Protein AF-A0A6A7A045-F1 (afdb_monomer)

Secondary structure (DSSP, 8-state):
-PPPP---HHHHHHHHHGGG-TTS-HHHHHHHHHHHHHHHHHHH-TT--GGGEEEEEEEEEETTTTEEEEEEEEEEEEETTEEEEEEEEEEETTS-HHHHHHHHHHHHHHHHHHHHTTTTS---

Nearest PDB structures (foldseek):
  6sya-assembly1_B  TM=3.095E-01  e=7.378E-01  uncultured bacterium
  8pc7-assembly1_B-2  TM=3.158E-01  e=5.142E-01  metagenome
  7wol-assembly1_A  TM=3.093E-01  e=6.541E-01  Thermomicrobium roseum DSM 5159
  3ecp-assembly1_A-2  TM=4.641E-01  e=7.266E+00  Escherichia coli
  6ue5-assembly1_A  TM=1.647E-01  e=3.748E+00  Homo sapiens

Sequence (124 aa):
MATPIAESLESKIYAGLCPHCHSHPLTPVHRLANNIAFLLRFKLGPNVPPNQVAIVVGDINDSERQIQGQSVGVVVQEAPGSVTIIVAEFIPAGQSLIVELNKEVDRRVGSTFSTANLSNGIDE

Mean predicted aligned error: 7.79 Å

Structure (mmCIF, N/CA/C/O backbone):
data_AF-A0A6A7A045-F1
#
_entry.id   AF-A0A6A7A045-F1
#
loop_
_atom_site.group_PDB
_atom_site.id
_atom_site.type_symbol
_atom_site.label_atom_id
_atom_site.label_alt_id
_atom_site.label_comp_id
_atom_site.label_asym_id
_atom_site.label_entity_id
_atom_site.label_seq_id
_atom_site.pdbx_PDB_ins_code
_atom_site.Cartn_x
_atom_site.Cartn_y
_atom_site.Cartn_z
_atom_site.occupancy
_atom_site.B_iso_or_equiv
_atom_site.auth_seq_id
_atom_site.auth_comp_id
_atom_site.auth_asym_id
_atom_site.auth_atom_id
_atom_site.pdbx_PDB_model_num
ATOM 1 N N . MET A 1 1 ? -4.321 -23.354 24.683 1.00 42.75 1 MET A N 1
ATOM 2 C CA . MET A 1 1 ? -4.740 -22.746 23.403 1.00 42.75 1 MET A CA 1
ATOM 3 C C . MET A 1 1 ? -3.769 -21.620 23.109 1.00 42.75 1 MET A C 1
ATOM 5 O O . MET A 1 1 ? -3.615 -20.766 23.970 1.00 42.75 1 MET A O 1
ATOM 9 N N . ALA A 1 2 ? -3.041 -21.669 21.991 1.00 44.28 2 ALA A N 1
ATOM 10 C CA . ALA A 1 2 ? -2.140 -20.583 21.613 1.00 44.28 2 ALA A CA 1
ATOM 11 C C . ALA A 1 2 ? -2.992 -19.372 21.224 1.00 44.28 2 ALA A C 1
ATOM 13 O O . ALA A 1 2 ? -3.811 -19.463 20.311 1.00 44.28 2 ALA A O 1
ATOM 14 N N . THR A 1 3 ? -2.854 -18.272 21.955 1.00 45.03 3 THR A N 1
ATOM 15 C CA . THR A 1 3 ? -3.464 -16.996 21.590 1.00 45.03 3 THR A CA 1
ATOM 16 C C . THR A 1 3 ? -2.879 -16.594 20.236 1.00 45.03 3 THR A C 1
ATOM 18 O O . THR A 1 3 ? -1.651 -16.530 20.130 1.00 45.03 3 THR A O 1
ATOM 21 N N . PRO A 1 4 ? -3.692 -16.374 19.188 1.00 53.06 4 PRO A N 1
ATOM 22 C CA . PRO A 1 4 ? -3.158 -15.880 17.929 1.00 53.06 4 PRO A CA 1
ATOM 23 C C . PRO A 1 4 ? -2.454 -14.552 18.213 1.00 53.06 4 PRO A C 1
ATOM 25 O O . PRO A 1 4 ? -3.028 -13.660 18.841 1.00 53.06 4 PRO A O 1
ATOM 28 N N . ILE A 1 5 ? -1.185 -14.458 17.815 1.00 60.00 5 ILE A N 1
ATOM 29 C CA . ILE A 1 5 ? -0.419 -13.216 17.903 1.00 60.00 5 ILE A CA 1
ATOM 30 C C . ILE A 1 5 ? -1.206 -12.184 17.098 1.00 60.00 5 ILE A C 1
ATOM 32 O O . ILE A 1 5 ? -1.456 -12.397 15.912 1.00 60.00 5 ILE A O 1
ATOM 36 N N . ALA A 1 6 ? -1.650 -11.111 17.752 1.00 63.06 6 ALA A N 1
ATOM 37 C CA . ALA A 1 6 ? -2.3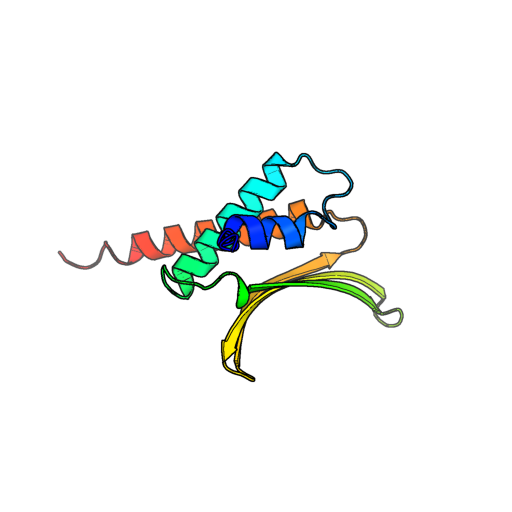25 -10.021 17.069 1.00 63.06 6 ALA A CA 1
ATOM 38 C C . ALA A 1 6 ? -1.354 -9.442 16.031 1.00 63.06 6 ALA A C 1
AT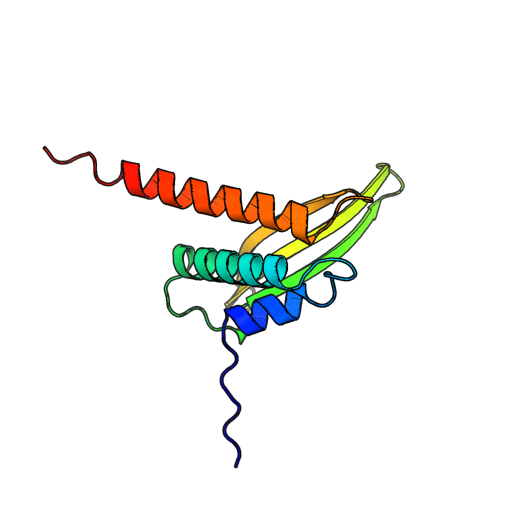OM 40 O O . ALA A 1 6 ? -0.319 -8.879 16.388 1.00 63.06 6 ALA A O 1
ATOM 41 N N . GLU A 1 7 ? -1.653 -9.652 14.751 1.00 77.56 7 GLU A N 1
ATOM 42 C CA . GLU A 1 7 ? -0.861 -9.123 13.644 1.00 77.56 7 GLU A CA 1
ATOM 43 C C . GLU A 1 7 ? -0.868 -7.592 13.731 1.00 77.56 7 GLU A C 1
ATOM 45 O O . GLU A 1 7 ? -1.934 -6.996 13.868 1.00 77.56 7 GLU A O 1
ATOM 50 N N . SER A 1 8 ? 0.298 -6.938 13.696 1.00 89.06 8 SER A N 1
ATOM 51 C CA . SER A 1 8 ? 0.335 -5.472 13.687 1.00 89.06 8 SER A CA 1
ATOM 52 C C . SER A 1 8 ? -0.134 -4.928 12.338 1.00 89.06 8 SER A C 1
ATOM 54 O O . SER A 1 8 ? -0.014 -5.594 11.308 1.00 89.06 8 SER A O 1
ATOM 56 N N . LEU A 1 9 ? -0.641 -3.693 12.325 1.00 90.81 9 LEU A N 1
ATOM 57 C CA . LEU A 1 9 ? -1.079 -3.031 11.095 1.00 90.81 9 LEU A CA 1
ATOM 58 C C . LEU A 1 9 ? 0.065 -2.948 10.073 1.00 90.81 9 LEU A C 1
ATOM 60 O O . LEU A 1 9 ? -0.119 -3.234 8.894 1.00 90.81 9 LEU A O 1
ATOM 64 N N . GLU A 1 10 ? 1.263 -2.624 10.546 1.00 92.06 10 GLU A N 1
ATOM 65 C CA . GLU A 1 10 ? 2.487 -2.568 9.756 1.00 92.06 10 GLU A CA 1
ATOM 66 C C . GLU A 1 10 ? 2.828 -3.939 9.156 1.00 92.06 10 GLU A C 1
ATOM 68 O O . GLU A 1 10 ? 3.149 -4.022 7.972 1.00 92.06 10 GLU A O 1
ATOM 73 N N . SER A 1 11 ? 2.701 -5.018 9.940 1.00 89.75 11 SER A N 1
ATOM 74 C CA . SER A 1 11 ? 2.963 -6.388 9.472 1.00 89.75 11 SER A CA 1
ATOM 75 C C . SER A 1 11 ? 1.956 -6.814 8.410 1.00 89.75 11 SER A C 1
ATOM 77 O O . SER A 1 11 ? 2.349 -7.362 7.382 1.00 89.75 11 SER A O 1
ATOM 79 N N . LYS A 1 12 ? 0.674 -6.486 8.614 1.00 91.69 12 LYS A N 1
ATOM 80 C CA . LYS A 1 12 ? -0.397 -6.748 7.651 1.00 91.69 12 LYS A CA 1
ATOM 81 C C . LYS A 1 12 ? -0.141 -6.053 6.316 1.00 91.69 12 LYS A C 1
ATOM 83 O O . LYS A 1 12 ? -0.273 -6.664 5.255 1.00 91.69 12 LYS A O 1
ATOM 88 N N . ILE A 1 13 ? 0.236 -4.775 6.368 1.00 92.94 13 ILE A N 1
ATOM 89 C CA . ILE A 1 13 ? 0.526 -3.975 5.175 1.00 92.94 13 ILE A CA 1
ATOM 90 C C . ILE A 1 13 ? 1.775 -4.511 4.476 1.00 92.94 13 ILE A C 1
ATOM 92 O O . ILE A 1 13 ? 1.772 -4.724 3.266 1.00 92.94 13 ILE A O 1
ATOM 96 N N . TYR A 1 14 ? 2.832 -4.790 5.236 1.00 91.69 14 TYR A N 1
ATOM 97 C CA . TYR A 1 14 ? 4.053 -5.375 4.700 1.00 91.69 14 TYR A CA 1
ATOM 98 C C . TYR A 1 14 ? 3.782 -6.712 4.001 1.00 91.69 14 TYR A C 1
ATOM 100 O O . TYR A 1 14 ? 4.227 -6.914 2.873 1.00 91.69 14 TYR A O 1
ATOM 108 N N . ALA A 1 15 ? 3.004 -7.600 4.626 1.00 90.00 15 ALA A N 1
ATOM 109 C CA . ALA A 1 15 ? 2.631 -8.891 4.056 1.00 90.00 15 ALA A CA 1
ATOM 110 C C . ALA A 1 15 ? 1.831 -8.751 2.751 1.00 90.00 15 ALA A C 1
ATOM 112 O O . ALA A 1 15 ? 2.017 -9.557 1.845 1.00 90.00 15 ALA A O 1
ATOM 113 N N . GLY A 1 16 ? 0.990 -7.718 2.626 1.00 89.19 16 GLY A N 1
ATOM 114 C CA . GLY A 1 16 ? 0.269 -7.420 1.385 1.00 89.19 16 GLY A CA 1
ATOM 115 C C . GLY A 1 16 ? 1.152 -6.843 0.272 1.00 89.19 16 GLY A C 1
ATOM 116 O O . GLY A 1 16 ? 0.880 -7.077 -0.899 1.00 89.19 16 GLY A O 1
ATOM 117 N N . LEU A 1 17 ? 2.227 -6.122 0.610 1.00 88.81 17 LEU A N 1
ATOM 118 C CA . LEU A 1 17 ? 3.159 -5.552 -0.373 1.00 88.81 17 LEU A CA 1
ATOM 119 C C . LEU A 1 17 ? 4.249 -6.538 -0.806 1.00 88.81 17 LEU A C 1
ATOM 121 O O . LEU A 1 17 ? 4.676 -6.510 -1.960 1.00 88.81 17 LEU A O 1
ATOM 125 N N . CYS A 1 18 ? 4.704 -7.402 0.104 1.00 87.75 18 CYS A N 1
ATOM 126 C CA . CYS A 1 18 ? 5.854 -8.291 -0.081 1.00 87.75 18 CYS A CA 1
ATOM 127 C C . CYS A 1 18 ? 5.799 -9.138 -1.374 1.00 87.75 18 CYS A C 1
ATOM 129 O O . CYS A 1 18 ? 6.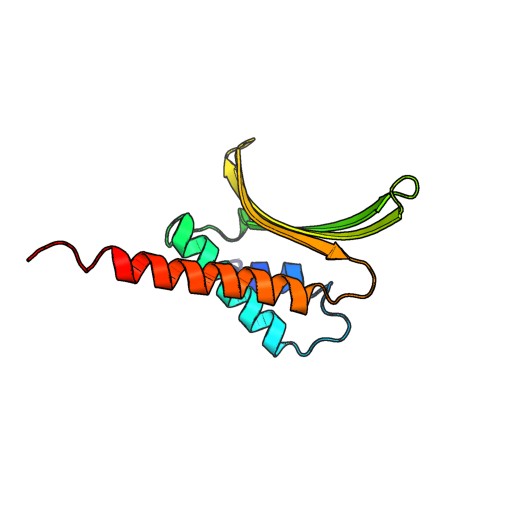806 -9.171 -2.087 1.00 87.75 18 CYS A O 1
ATOM 131 N N . PRO A 1 19 ? 4.654 -9.734 -1.771 1.00 86.75 19 PRO A N 1
ATOM 132 C CA . PRO A 1 19 ? 4.547 -10.481 -3.027 1.00 86.75 19 PRO A CA 1
ATOM 133 C C . PRO A 1 19 ? 4.851 -9.655 -4.283 1.00 86.75 19 PRO A C 1
ATOM 135 O O . PRO A 1 19 ? 5.162 -10.218 -5.322 1.00 86.75 19 PRO A O 1
ATOM 138 N N . HIS A 1 20 ? 4.792 -8.326 -4.207 1.00 83.56 20 HIS A N 1
ATOM 139 C CA . HIS A 1 20 ? 5.036 -7.421 -5.333 1.00 83.56 20 HIS A CA 1
ATOM 140 C C . HIS A 1 20 ? 6.458 -6.834 -5.325 1.00 83.56 20 HIS A C 1
ATOM 142 O O . HIS A 1 20 ? 6.791 -5.975 -6.140 1.00 83.56 20 HIS A O 1
ATOM 148 N N . CYS A 1 21 ? 7.323 -7.306 -4.421 1.00 76.38 21 CYS A N 1
ATOM 149 C CA . CYS A 1 21 ? 8.644 -6.735 -4.157 1.00 76.38 21 CYS A CA 1
ATOM 150 C C . CYS A 1 21 ? 9.796 -7.450 -4.875 1.00 76.38 21 CYS A C 1
ATOM 152 O O . CYS A 1 21 ? 10.932 -7.268 -4.453 1.00 76.38 21 CYS A O 1
ATOM 154 N N . HIS A 1 22 ? 9.521 -8.244 -5.921 1.00 68.50 22 HIS A N 1
ATOM 155 C CA . HIS A 1 22 ? 10.393 -9.254 -6.558 1.00 68.50 22 HIS A CA 1
ATOM 156 C C . HIS A 1 22 ? 11.894 -8.921 -6.742 1.00 68.50 22 HIS A C 1
ATOM 158 O O . HIS A 1 22 ? 12.699 -9.834 -6.897 1.00 68.50 22 HIS A O 1
ATOM 164 N N . SER A 1 23 ? 12.297 -7.652 -6.714 1.00 68.31 23 SER A N 1
ATOM 165 C CA . SER A 1 23 ? 13.686 -7.196 -6.859 1.00 68.31 23 SER A CA 1
ATOM 166 C C . SER A 1 23 ? 14.094 -6.060 -5.905 1.00 68.31 23 SER A C 1
ATOM 168 O O . SER A 1 23 ? 15.203 -5.535 -6.013 1.00 68.31 23 SER A O 1
ATOM 170 N N . HIS A 1 24 ? 13.238 -5.665 -4.958 1.00 69.81 24 HIS A N 1
ATOM 171 C CA . HIS A 1 24 ? 13.510 -4.551 -4.051 1.00 69.81 24 HIS A CA 1
ATOM 172 C C . HIS A 1 24 ? 14.086 -5.018 -2.710 1.00 69.81 24 HIS A C 1
ATOM 174 O O . HIS A 1 24 ? 13.616 -6.008 -2.147 1.00 69.81 24 HIS A O 1
ATOM 180 N N . PRO A 1 25 ? 15.060 -4.283 -2.137 1.00 77.69 25 PRO A N 1
ATOM 181 C CA . PRO A 1 25 ? 15.467 -4.512 -0.759 1.00 77.69 25 PRO A CA 1
ATOM 182 C C . PRO A 1 25 ? 14.253 -4.400 0.173 1.00 77.69 25 PRO A C 1
ATOM 184 O O . PRO A 1 25 ? 13.383 -3.550 -0.023 1.00 77.69 25 PRO A O 1
ATOM 187 N N . LEU A 1 26 ? 14.208 -5.223 1.221 1.00 81.00 26 LEU A N 1
ATOM 188 C CA . LEU A 1 26 ? 13.073 -5.246 2.155 1.00 81.00 26 LEU A CA 1
ATOM 189 C C . LEU A 1 26 ? 12.933 -3.939 2.954 1.00 81.00 26 LEU A C 1
ATOM 191 O O . LEU A 1 26 ? 11.860 -3.637 3.473 1.00 81.00 26 LEU A O 1
ATOM 195 N N . THR A 1 27 ? 14.003 -3.146 3.050 1.00 84.06 27 THR A N 1
ATOM 196 C CA . THR A 1 27 ? 14.028 -1.877 3.792 1.00 84.06 27 THR A CA 1
ATOM 197 C C . THR A 1 27 ? 13.055 -0.828 3.220 1.00 84.06 27 THR A C 1
ATOM 199 O O . THR A 1 27 ? 12.248 -0.311 3.992 1.00 84.06 27 THR A O 1
ATOM 202 N N . PRO A 1 28 ? 13.060 -0.509 1.906 1.00 82.62 28 PRO A N 1
ATOM 203 C CA . PRO A 1 28 ? 12.013 0.287 1.259 1.00 82.62 28 PRO A CA 1
ATOM 204 C C . PRO A 1 28 ? 10.587 -0.190 1.544 1.00 82.62 28 PRO A C 1
ATOM 206 O O . PRO A 1 28 ? 9.723 0.624 1.846 1.00 82.62 28 PRO A O 1
ATOM 209 N N . VAL A 1 29 ? 10.351 -1.502 1.507 1.00 87.00 29 VAL A N 1
ATOM 210 C CA . VAL A 1 29 ? 9.019 -2.091 1.717 1.00 87.00 29 VAL A CA 1
ATOM 211 C C . VAL A 1 29 ? 8.548 -1.882 3.158 1.00 87.00 29 VAL A C 1
ATOM 213 O O . VAL A 1 29 ? 7.397 -1.523 3.387 1.00 87.00 29 VAL A O 1
ATOM 216 N N . HIS A 1 30 ? 9.450 -2.022 4.136 1.00 87.94 30 HIS A N 1
ATOM 217 C CA . HIS A 1 30 ? 9.160 -1.703 5.537 1.00 87.94 30 HIS A CA 1
ATOM 218 C C . HIS A 1 30 ? 8.830 -0.221 5.740 1.00 87.94 30 HIS A C 1
ATOM 220 O O . HIS A 1 30 ? 7.874 0.103 6.441 1.00 87.94 30 HIS A O 1
ATOM 226 N N . ARG A 1 31 ? 9.600 0.692 5.130 1.00 87.62 31 ARG A N 1
ATOM 227 C CA . ARG A 1 31 ? 9.318 2.136 5.226 1.00 87.62 31 ARG A CA 1
ATOM 228 C C . ARG A 1 31 ? 7.966 2.478 4.616 1.00 87.62 31 ARG A C 1
ATOM 230 O O . ARG A 1 31 ? 7.187 3.183 5.244 1.00 87.62 31 ARG A O 1
ATOM 237 N N . LEU A 1 32 ? 7.677 1.918 3.446 1.00 90.50 32 LEU A N 1
ATOM 238 C CA . LEU A 1 32 ? 6.395 2.082 2.780 1.00 90.50 32 LEU A CA 1
ATOM 239 C C . LEU A 1 32 ? 5.242 1.588 3.661 1.00 90.50 32 LEU A C 1
ATOM 241 O O . LEU A 1 32 ? 4.268 2.310 3.861 1.00 90.50 32 LEU A O 1
ATOM 245 N N . ALA A 1 33 ? 5.380 0.400 4.256 1.00 92.06 33 ALA A N 1
ATOM 246 C CA . ALA A 1 33 ? 4.373 -0.143 5.159 1.00 92.06 33 ALA A CA 1
ATOM 247 C C . ALA A 1 33 ? 4.133 0.760 6.382 1.00 92.06 33 ALA A C 1
ATOM 249 O O . ALA A 1 33 ? 2.983 1.031 6.732 1.00 92.06 33 ALA A O 1
ATOM 250 N N . ASN A 1 34 ? 5.203 1.290 6.981 1.00 91.75 34 ASN A N 1
ATOM 251 C CA . ASN A 1 34 ? 5.116 2.234 8.096 1.00 91.75 34 ASN A CA 1
ATOM 252 C C . ASN A 1 34 ? 4.432 3.548 7.694 1.00 91.75 34 ASN A C 1
ATOM 254 O O . ASN A 1 34 ? 3.578 4.043 8.428 1.00 91.75 34 ASN A O 1
ATOM 258 N N . ASN A 1 35 ? 4.764 4.101 6.526 1.00 91.81 35 ASN A N 1
ATOM 259 C CA . ASN A 1 35 ? 4.172 5.352 6.055 1.00 91.81 35 ASN A CA 1
ATOM 260 C C . ASN A 1 35 ? 2.681 5.179 5.723 1.00 91.81 35 ASN A C 1
ATOM 262 O O . ASN A 1 35 ? 1.869 6.046 6.045 1.00 91.81 35 ASN A O 1
ATOM 266 N N . ILE A 1 36 ? 2.287 4.036 5.157 1.00 93.31 36 ILE A N 1
ATOM 267 C CA . ILE A 1 36 ? 0.874 3.699 4.942 1.00 93.31 36 ILE A CA 1
ATOM 268 C C . ILE A 1 36 ? 0.146 3.543 6.285 1.00 93.31 36 ILE A C 1
ATOM 270 O O . ILE A 1 36 ? -0.937 4.103 6.454 1.00 93.31 36 ILE A O 1
ATOM 274 N N . ALA A 1 37 ? 0.736 2.841 7.260 1.00 93.31 37 ALA A N 1
ATOM 275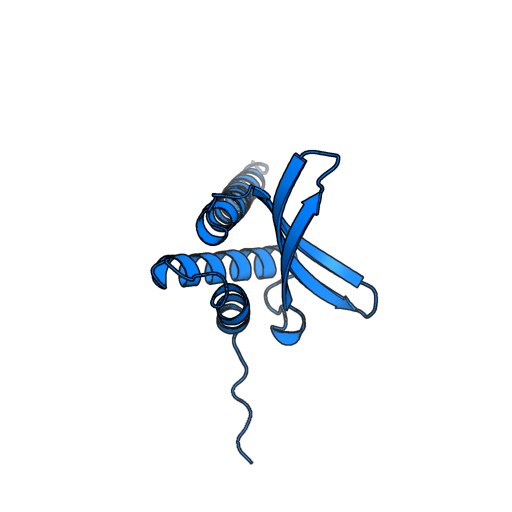 C CA . ALA A 1 37 ? 0.168 2.708 8.604 1.00 93.31 37 ALA A CA 1
ATOM 276 C C . ALA A 1 37 ? -0.010 4.073 9.289 1.00 93.31 37 ALA A C 1
ATOM 278 O O . ALA A 1 37 ? -1.032 4.318 9.932 1.00 93.31 37 ALA A O 1
ATOM 279 N N . PHE A 1 38 ? 0.949 4.984 9.111 1.00 91.62 38 PHE A N 1
ATOM 280 C CA . PHE A 1 38 ? 0.834 6.365 9.569 1.00 91.62 38 PHE A CA 1
ATOM 281 C C . PHE A 1 38 ? -0.338 7.092 8.899 1.00 91.62 38 PHE A C 1
ATOM 283 O O . PHE A 1 38 ? -1.168 7.658 9.604 1.00 91.62 38 PHE A O 1
ATOM 290 N N . LEU A 1 39 ? -0.460 7.040 7.566 1.00 91.88 39 LEU A N 1
ATOM 291 C CA . LEU A 1 39 ? -1.566 7.681 6.840 1.00 91.88 39 LEU A CA 1
ATOM 292 C C . LEU A 1 39 ? -2.936 7.145 7.272 1.00 91.88 39 LEU A C 1
ATOM 294 O O . LEU A 1 39 ? -3.883 7.919 7.416 1.00 91.88 39 LEU A O 1
ATOM 298 N N . LEU A 1 40 ? -3.034 5.835 7.499 1.00 91.94 40 LEU A N 1
ATOM 299 C CA . LEU A 1 40 ? -4.232 5.183 8.024 1.00 91.94 40 LEU A CA 1
ATOM 300 C C . LEU A 1 40 ? -4.609 5.744 9.394 1.00 91.94 40 LEU A C 1
ATOM 302 O O . LEU A 1 40 ? -5.737 6.198 9.583 1.00 91.94 40 LEU A O 1
ATOM 306 N N . ARG A 1 41 ? -3.650 5.770 10.327 1.00 91.75 41 ARG A N 1
ATOM 307 C CA . ARG A 1 41 ? -3.870 6.290 11.682 1.00 91.75 41 ARG A CA 1
ATOM 308 C C . ARG A 1 41 ? -4.182 7.782 11.694 1.00 91.75 41 ARG A C 1
ATOM 310 O O . ARG A 1 41 ? -5.000 8.227 12.492 1.00 91.75 41 ARG A O 1
ATOM 317 N N . PHE A 1 42 ? -3.552 8.547 10.807 1.00 89.25 42 PHE A N 1
ATOM 318 C CA . PHE A 1 42 ? -3.790 9.978 10.683 1.00 89.25 42 PHE A CA 1
ATOM 319 C C . PHE A 1 42 ? -5.212 10.276 10.189 1.00 89.25 42 PHE A C 1
ATOM 321 O O . PHE A 1 42 ? -5.868 11.166 10.718 1.00 89.25 42 PHE A O 1
ATOM 328 N N . LYS A 1 43 ? -5.707 9.524 9.197 1.00 88.38 43 LYS A N 1
ATOM 329 C CA . LYS A 1 43 ? -7.032 9.761 8.605 1.00 88.38 43 LYS A CA 1
ATOM 330 C C . LYS A 1 43 ? -8.193 9.179 9.410 1.00 88.38 43 LYS A C 1
ATOM 332 O O . LYS A 1 43 ? -9.244 9.804 9.468 1.00 88.38 43 LYS A O 1
ATOM 337 N N . LEU A 1 44 ? -8.025 7.983 9.972 1.00 89.38 44 LEU A N 1
ATOM 338 C CA . LEU A 1 44 ? -9.116 7.206 10.581 1.00 89.38 44 LEU A CA 1
ATOM 339 C C . LEU A 1 44 ? -8.996 7.084 12.109 1.00 89.38 44 LEU A C 1
ATOM 341 O O . LEU A 1 44 ? -9.868 6.512 12.759 1.00 89.38 44 LEU A O 1
ATOM 345 N N . GLY A 1 45 ? -7.923 7.622 12.694 1.00 88.06 45 GLY A N 1
ATOM 346 C CA . GLY A 1 45 ? -7.633 7.545 14.124 1.00 88.06 45 GLY A CA 1
ATOM 347 C C . GLY A 1 45 ? -6.683 6.398 14.501 1.00 88.06 45 GLY A C 1
ATOM 348 O O . GLY A 1 45 ? -6.366 5.529 13.692 1.00 88.06 45 GLY A O 1
ATOM 349 N N . PRO A 1 46 ? -6.196 6.359 15.753 1.00 88.69 46 PRO A N 1
ATOM 350 C CA . PRO A 1 46 ? -5.088 5.485 16.155 1.00 88.69 46 PRO A CA 1
ATOM 351 C C . PRO A 1 46 ? -5.420 3.983 16.164 1.00 88.69 46 PRO A C 1
ATOM 353 O O . PRO A 1 46 ? -4.507 3.159 16.114 1.00 88.69 46 PRO A O 1
ATOM 356 N N . ASN A 1 47 ? -6.705 3.620 16.205 1.00 88.50 47 ASN A N 1
ATOM 357 C CA . ASN A 1 47 ? -7.177 2.256 16.464 1.00 88.50 47 ASN A CA 1
ATOM 358 C C . ASN A 1 47 ? -7.648 1.516 15.200 1.00 88.50 47 ASN A C 1
ATOM 360 O O . ASN A 1 47 ? -8.586 0.728 15.281 1.00 88.50 47 ASN A O 1
ATOM 364 N N . VAL A 1 48 ? -7.024 1.761 14.041 1.00 89.50 48 VAL A N 1
ATOM 365 C CA . VAL A 1 48 ? -7.357 1.056 12.788 1.00 89.50 48 VAL A CA 1
ATOM 366 C C . VAL A 1 48 ? -7.073 -0.449 12.931 1.00 89.50 48 VAL A C 1
ATOM 368 O O . VAL A 1 48 ? -5.906 -0.832 13.074 1.00 89.50 48 VAL A O 1
ATOM 371 N N . PRO A 1 49 ? -8.100 -1.317 12.871 1.00 90.88 49 PRO A N 1
ATOM 372 C CA . PRO A 1 49 ? -7.928 -2.758 12.974 1.00 90.88 49 PRO A CA 1
ATOM 373 C C . PRO A 1 49 ? -7.216 -3.322 11.732 1.00 90.88 49 PRO A C 1
ATOM 375 O O . PRO A 1 49 ? -7.674 -3.098 10.610 1.00 90.88 49 PRO A O 1
ATOM 378 N N . PRO A 1 50 ? -6.139 -4.111 11.884 1.00 90.81 50 PRO A N 1
ATOM 379 C CA . PRO A 1 50 ? -5.406 -4.682 10.749 1.00 90.81 50 PRO A CA 1
ATOM 380 C C . PRO A 1 50 ? -6.273 -5.548 9.822 1.00 90.81 50 PRO A C 1
ATOM 382 O O . PRO A 1 50 ? -6.078 -5.561 8.612 1.00 90.81 50 PRO A O 1
ATOM 385 N N . ASN A 1 51 ? -7.275 -6.240 10.366 1.00 90.75 51 ASN A N 1
ATOM 386 C CA . ASN A 1 51 ? -8.206 -7.069 9.596 1.00 90.75 51 ASN A CA 1
ATOM 387 C C . ASN A 1 51 ? -9.169 -6.269 8.701 1.00 90.75 51 ASN A C 1
ATOM 389 O O . ASN A 1 51 ? -9.767 -6.858 7.806 1.00 90.75 51 ASN A O 1
ATOM 393 N N . GLN A 1 52 ? -9.320 -4.964 8.928 1.00 92.44 52 GLN A N 1
ATOM 394 C CA . GLN A 1 52 ? -10.115 -4.079 8.074 1.00 92.44 52 GLN A CA 1
ATOM 395 C C . GLN A 1 52 ? -9.302 -3.504 6.912 1.00 92.44 52 GLN A C 1
ATOM 397 O O . GLN A 1 52 ? -9.878 -2.900 6.011 1.00 92.44 52 GLN A O 1
ATOM 402 N N . VAL A 1 53 ? -7.978 -3.677 6.915 1.00 93.00 53 VAL A N 1
ATOM 403 C CA . VAL A 1 53 ? -7.090 -3.115 5.896 1.00 93.00 53 VAL A CA 1
ATOM 404 C C . VAL A 1 53 ? -6.792 -4.153 4.823 1.00 93.00 53 VAL A C 1
ATOM 406 O O . VAL A 1 53 ? -6.333 -5.261 5.110 1.00 93.00 53 VAL A O 1
ATOM 409 N N . ALA A 1 54 ? -7.016 -3.766 3.571 1.00 91.94 54 ALA A N 1
ATOM 410 C CA . ALA A 1 54 ? -6.682 -4.568 2.406 1.00 91.94 54 ALA A CA 1
ATOM 411 C C . ALA A 1 54 ? -5.763 -3.791 1.459 1.00 91.94 54 ALA A C 1
ATOM 413 O O . ALA A 1 54 ? -5.939 -2.594 1.223 1.00 91.94 54 ALA A O 1
ATOM 414 N N . ILE A 1 55 ? -4.787 -4.509 0.907 1.00 92.12 55 ILE A N 1
ATOM 415 C CA . ILE A 1 55 ? -3.959 -4.041 -0.200 1.00 92.12 55 ILE A CA 1
ATOM 416 C C . ILE A 1 55 ? -4.424 -4.790 -1.434 1.00 92.12 55 ILE A C 1
ATOM 418 O O . ILE A 1 55 ? -4.406 -6.018 -1.465 1.00 92.12 55 ILE A O 1
ATOM 422 N N . VAL A 1 56 ? -4.871 -4.037 -2.426 1.00 91.75 56 VAL A N 1
ATOM 423 C CA . VAL A 1 56 ? -5.354 -4.563 -3.694 1.00 91.75 56 VAL A CA 1
ATOM 424 C C . VAL A 1 56 ? -4.347 -4.170 -4.755 1.00 91.75 56 VAL A C 1
ATOM 426 O O . VAL A 1 56 ? -4.071 -2.987 -4.928 1.00 91.75 56 VAL A O 1
ATOM 429 N N . VAL A 1 57 ? -3.802 -5.154 -5.458 1.00 91.38 57 VAL A N 1
ATOM 430 C CA . VAL A 1 57 ? -2.963 -4.945 -6.638 1.00 91.38 57 VAL A CA 1
ATOM 431 C C . VAL A 1 57 ? -3.614 -5.697 -7.787 1.00 91.38 57 VAL A C 1
ATOM 433 O O . VAL A 1 57 ? -3.892 -6.888 -7.659 1.00 91.38 57 VAL A O 1
ATOM 436 N N . GLY A 1 58 ? -3.898 -5.001 -8.882 1.00 90.94 58 GLY A N 1
ATOM 437 C CA . GLY A 1 58 ? -4.519 -5.579 -10.069 1.00 90.94 58 GLY A CA 1
ATOM 438 C C . GLY A 1 58 ? -3.813 -5.121 -11.333 1.00 90.94 58 GLY A C 1
ATOM 439 O O . GLY A 1 58 ? -3.527 -3.935 -11.489 1.00 90.94 58 GLY A O 1
ATOM 440 N N . ASP A 1 59 ? -3.548 -6.053 -12.240 1.00 91.62 59 ASP A N 1
ATOM 441 C CA . ASP A 1 59 ? -2.978 -5.729 -13.543 1.00 91.62 59 ASP A CA 1
ATOM 442 C C . ASP A 1 59 ? -4.056 -5.121 -14.449 1.00 91.62 59 ASP A C 1
ATOM 444 O O . ASP A 1 59 ? -5.183 -5.613 -14.531 1.00 91.62 59 ASP A O 1
ATOM 448 N N . ILE A 1 60 ? -3.704 -4.038 -15.136 1.00 92.25 60 ILE A N 1
ATOM 449 C CA . ILE A 1 60 ? -4.556 -3.374 -16.120 1.00 92.25 60 ILE A CA 1
ATOM 450 C C . ILE A 1 60 ? -3.933 -3.582 -17.494 1.00 92.25 60 ILE A C 1
ATOM 452 O O . ILE A 1 60 ? -2.774 -3.232 -17.724 1.00 92.25 60 ILE A O 1
ATOM 456 N N . ASN A 1 61 ? -4.726 -4.129 -18.410 1.00 92.94 61 ASN A N 1
ATOM 457 C CA . ASN A 1 61 ? -4.391 -4.242 -19.820 1.00 92.94 61 ASN A CA 1
ATOM 458 C C . ASN A 1 61 ? -5.610 -3.832 -20.652 1.00 92.94 61 ASN A C 1
ATOM 460 O O . ASN A 1 61 ? -6.569 -4.591 -20.778 1.00 92.94 61 ASN A O 1
ATOM 464 N N . ASP A 1 62 ? -5.567 -2.620 -21.190 1.00 90.62 62 ASP A N 1
ATOM 465 C CA . ASP A 1 62 ? -6.549 -2.078 -22.120 1.00 90.62 62 ASP A CA 1
ATOM 466 C C . ASP A 1 62 ? -5.867 -1.896 -23.480 1.00 90.62 62 ASP A C 1
ATOM 468 O O . ASP A 1 62 ? -5.115 -0.945 -23.718 1.00 90.62 62 ASP A O 1
ATOM 472 N N . SER A 1 63 ? -6.118 -2.853 -24.372 1.00 90.00 63 SER A N 1
ATOM 473 C CA . SER A 1 63 ? -5.526 -2.879 -25.710 1.00 90.00 63 SER A CA 1
ATOM 474 C C . SER A 1 63 ? -6.098 -1.808 -26.642 1.00 90.00 63 SER A C 1
ATOM 476 O O . SER A 1 63 ? -5.403 -1.393 -27.566 1.00 90.00 63 SER A O 1
ATOM 478 N N . GLU A 1 64 ? -7.324 -1.330 -26.407 1.00 92.25 64 GLU A N 1
ATOM 479 C CA . GLU A 1 64 ? -7.939 -0.278 -27.226 1.00 92.25 64 GLU A CA 1
ATOM 480 C C . GLU A 1 64 ? -7.320 1.085 -26.919 1.00 92.25 64 GLU A C 1
ATOM 482 O O . GLU A 1 64 ? -7.072 1.884 -27.822 1.00 92.25 64 GLU A O 1
ATOM 487 N N . ARG A 1 65 ? -7.031 1.338 -25.638 1.00 86.69 65 ARG A N 1
ATOM 488 C CA . ARG A 1 65 ? -6.435 2.597 -25.168 1.00 86.69 65 ARG A CA 1
ATOM 489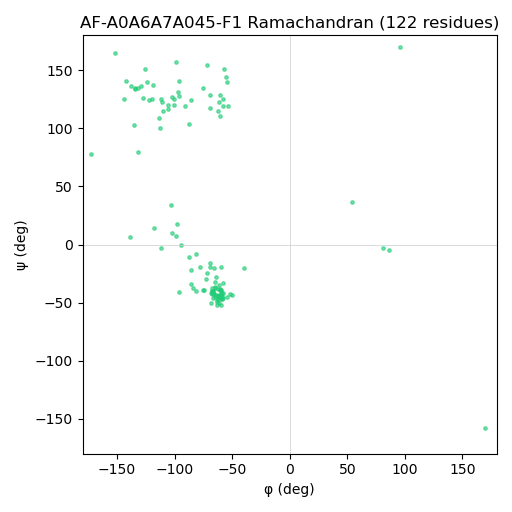 C C . ARG A 1 65 ? -4.915 2.560 -25.059 1.00 86.69 65 ARG A C 1
ATOM 491 O O . ARG A 1 65 ? -4.323 3.566 -24.678 1.00 86.69 65 ARG A O 1
ATOM 498 N N . GLN A 1 66 ? -4.292 1.426 -25.383 1.00 89.06 66 GLN A N 1
ATOM 499 C CA . GLN A 1 66 ? -2.854 1.189 -25.217 1.00 89.06 66 GLN A CA 1
ATOM 500 C C . GLN A 1 66 ? -2.371 1.447 -23.776 1.00 89.06 66 GLN A C 1
ATOM 502 O O . GLN A 1 66 ? -1.267 1.945 -23.556 1.00 89.06 66 GLN A O 1
ATOM 507 N N . ILE A 1 67 ? -3.203 1.114 -22.784 1.00 89.12 67 ILE A N 1
ATOM 508 C CA . ILE A 1 67 ? -2.872 1.262 -21.363 1.00 89.12 67 ILE A CA 1
ATOM 509 C C . ILE A 1 67 ? -2.469 -0.104 -20.826 1.00 89.12 67 ILE A C 1
ATOM 511 O O . ILE A 1 67 ? -3.266 -1.039 -20.806 1.00 89.12 67 ILE A O 1
ATOM 515 N N . GLN A 1 68 ? -1.240 -0.204 -20.336 1.00 93.06 68 GLN A N 1
ATOM 516 C CA . GLN A 1 68 ? -0.749 -1.386 -19.642 1.00 93.06 68 GLN A CA 1
ATOM 517 C C . GLN A 1 68 ? -0.057 -0.960 -18.350 1.00 93.06 68 GLN A C 1
ATOM 519 O O . GLN A 1 68 ? 0.730 -0.011 -18.351 1.00 93.06 68 GLN A O 1
ATOM 524 N N . GLY A 1 69 ? -0.337 -1.648 -17.247 1.00 92.69 69 GLY A N 1
ATOM 525 C CA . GLY A 1 69 ? 0.261 -1.334 -15.955 1.00 92.69 69 GLY A CA 1
ATOM 526 C C . GLY A 1 69 ? -0.387 -2.087 -14.804 1.00 92.69 69 GLY A C 1
ATOM 527 O O . GLY A 1 69 ? -1.018 -3.122 -15.001 1.00 92.69 69 GLY A O 1
ATOM 528 N N . GLN A 1 70 ? -0.241 -1.546 -13.602 1.00 92.12 70 GLN A N 1
ATOM 529 C CA . GLN A 1 70 ? -0.817 -2.084 -12.376 1.00 92.12 70 GLN A CA 1
ATOM 530 C C . GLN A 1 70 ? -1.566 -0.980 -11.640 1.00 92.12 70 GLN A C 1
ATOM 532 O O . GLN A 1 70 ? -1.066 0.131 -11.502 1.00 92.12 70 GLN A O 1
ATOM 537 N N . SER A 1 71 ? -2.755 -1.280 -11.139 1.00 92.50 71 SER A N 1
ATOM 538 C CA . SER A 1 71 ? -3.435 -0.437 -10.165 1.00 92.50 71 SER A CA 1
ATOM 539 C C . SER A 1 71 ? -3.172 -0.988 -8.778 1.00 92.50 71 SER A C 1
ATOM 541 O O . SER A 1 71 ? -3.377 -2.177 -8.532 1.00 92.50 71 SER A O 1
ATOM 543 N N . VAL A 1 72 ? -2.767 -0.118 -7.861 1.00 92.56 72 VAL A N 1
ATOM 544 C CA . VAL A 1 72 ? -2.622 -0.449 -6.446 1.00 92.56 72 VAL A CA 1
ATOM 545 C C . VAL A 1 72 ? -3.555 0.411 -5.610 1.00 92.56 72 VAL A C 1
ATOM 547 O O . VAL A 1 72 ? -3.691 1.610 -5.842 1.00 92.56 72 VAL A O 1
ATOM 550 N N . GLY A 1 73 ? -4.208 -0.209 -4.635 1.00 92.06 73 GLY A N 1
ATOM 551 C CA . GLY A 1 73 ? -5.096 0.444 -3.691 1.00 92.06 73 GLY A CA 1
ATOM 552 C C . GLY A 1 73 ? -4.831 -0.030 -2.269 1.00 92.06 73 GLY A C 1
ATOM 553 O O . GLY A 1 73 ? -4.732 -1.230 -2.021 1.00 92.06 73 GLY A O 1
ATO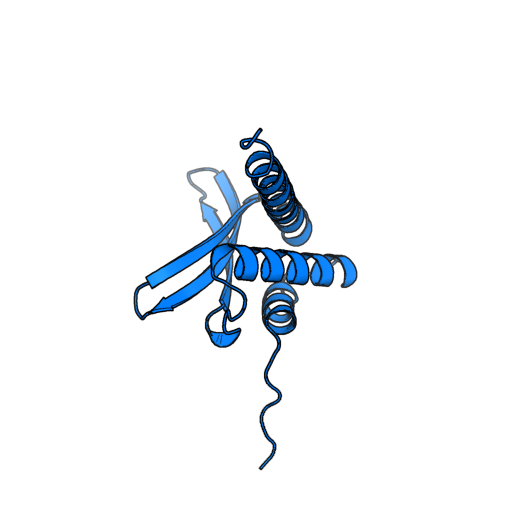M 554 N N . VAL A 1 74 ? -4.757 0.909 -1.329 1.00 93.12 74 VAL A N 1
ATOM 555 C CA . VAL A 1 74 ? -4.847 0.624 0.107 1.00 93.12 74 VAL A CA 1
ATOM 556 C C . VAL A 1 74 ? -6.214 1.081 0.573 1.00 93.12 74 VAL A C 1
ATOM 558 O O . VAL A 1 74 ? -6.529 2.274 0.509 1.00 93.12 74 VAL A O 1
ATOM 561 N N . VAL A 1 75 ? -7.018 0.133 1.037 1.00 93.12 75 VAL A N 1
ATOM 562 C CA . VAL A 1 75 ? -8.408 0.373 1.413 1.00 93.12 75 VAL A CA 1
ATOM 563 C C . VAL A 1 75 ? -8.685 -0.090 2.833 1.00 93.12 75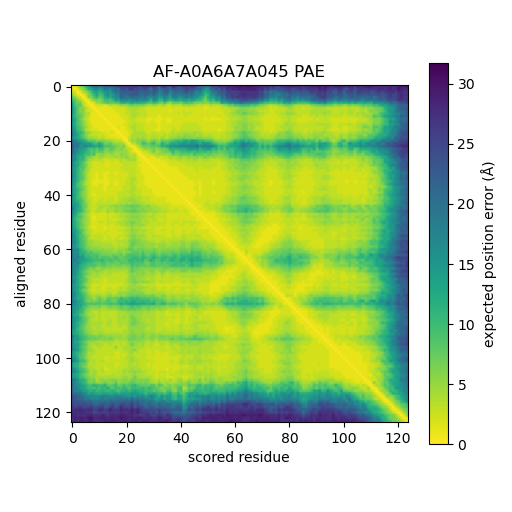 VAL A C 1
ATOM 565 O O . VAL A 1 75 ? -8.059 -1.029 3.328 1.00 93.12 75 VAL A O 1
ATOM 568 N N . VAL A 1 76 ? -9.642 0.574 3.474 1.00 93.62 76 VAL A N 1
ATOM 569 C CA . VAL A 1 76 ? -10.155 0.204 4.792 1.00 93.62 76 VAL A CA 1
ATOM 570 C C . VAL A 1 76 ? -11.636 -0.086 4.684 1.00 93.62 76 VAL A C 1
ATOM 572 O O . VAL A 1 76 ? -12.404 0.749 4.208 1.00 93.62 76 VAL A O 1
ATOM 575 N N . GLN A 1 77 ? -12.031 -1.272 5.125 1.00 91.94 77 GLN A N 1
ATOM 576 C CA . GLN A 1 77 ? -13.423 -1.656 5.258 1.00 91.94 77 GLN A CA 1
ATOM 577 C C . GLN A 1 77 ? -13.940 -1.232 6.636 1.00 91.94 77 GLN A C 1
ATOM 579 O O . GLN A 1 77 ? -13.662 -1.883 7.640 1.00 91.94 77 GLN A O 1
ATOM 584 N N . GLU A 1 78 ?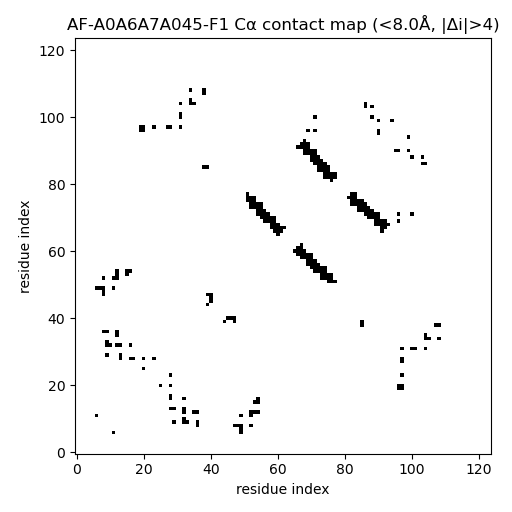 -14.713 -0.151 6.678 1.00 86.00 78 GLU A N 1
ATOM 585 C CA . GLU A 1 78 ? -15.263 0.394 7.928 1.00 86.00 78 GLU A CA 1
ATOM 586 C C . GLU A 1 78 ? -16.555 -0.326 8.336 1.00 86.00 78 GLU A C 1
ATOM 588 O O . GLU A 1 78 ? -16.789 -0.601 9.512 1.00 86.00 78 GLU A O 1
ATOM 593 N N . ALA A 1 79 ? -17.382 -0.672 7.347 1.00 84.38 79 ALA A N 1
ATOM 594 C CA . ALA A 1 79 ? -18.636 -1.398 7.514 1.00 84.38 79 ALA A CA 1
ATOM 595 C C . ALA A 1 79 ? -18.944 -2.217 6.246 1.00 84.38 79 ALA A C 1
ATOM 597 O O . ALA A 1 79 ? -18.349 -1.975 5.191 1.00 84.38 79 ALA A O 1
ATOM 598 N N . PRO A 1 80 ? -19.876 -3.185 6.289 1.00 83.56 80 PRO A N 1
ATOM 599 C CA . PRO A 1 80 ? -20.361 -3.840 5.077 1.00 83.56 80 PRO A CA 1
ATOM 600 C C . PRO A 1 80 ? -20.848 -2.804 4.049 1.00 83.56 80 PRO A C 1
ATOM 602 O O . PRO A 1 80 ? -21.744 -2.017 4.336 1.00 83.56 80 PRO A O 1
ATOM 605 N N . GLY A 1 81 ? -20.227 -2.780 2.867 1.00 82.56 81 GLY A N 1
ATOM 606 C CA . GLY A 1 81 ? -20.534 -1.812 1.806 1.00 82.56 81 GLY A CA 1
ATOM 607 C C . GLY A 1 81 ? -19.893 -0.425 1.958 1.00 82.56 81 GLY A C 1
ATOM 608 O O . GLY A 1 81 ? -20.030 0.380 1.043 1.00 82.56 81 GLY A O 1
ATOM 609 N N . SER A 1 82 ? -19.165 -0.150 3.048 1.00 88.50 82 SER A N 1
ATOM 610 C CA . SER A 1 82 ? -18.426 1.105 3.248 1.00 88.50 82 SER A CA 1
ATOM 611 C C . SER A 1 82 ? -16.925 0.856 3.181 1.00 88.50 82 SER A C 1
ATOM 613 O O . SER A 1 82 ? -16.361 0.154 4.026 1.00 88.50 82 SER A O 1
ATOM 615 N N . VAL A 1 83 ? -16.285 1.436 2.168 1.00 89.56 83 VAL A N 1
ATOM 616 C CA . VAL A 1 83 ? -14.846 1.314 1.936 1.00 89.56 83 VAL A CA 1
ATOM 617 C C . VAL A 1 83 ? -14.248 2.702 1.784 1.00 89.56 83 VAL A C 1
ATOM 619 O O . VAL A 1 83 ? -14.661 3.469 0.916 1.00 89.56 83 VAL A O 1
ATOM 622 N N . THR A 1 84 ? -13.227 2.988 2.583 1.00 91.69 84 THR A N 1
ATOM 623 C CA . THR A 1 84 ? -12.431 4.205 2.455 1.00 91.69 84 THR A CA 1
ATOM 624 C C . THR A 1 84 ? -11.120 3.892 1.741 1.00 91.69 84 THR A C 1
ATOM 626 O O . THR A 1 84 ? -10.357 3.017 2.152 1.00 91.69 84 THR A O 1
ATOM 629 N N . ILE A 1 85 ? -10.844 4.621 0.659 1.00 90.56 85 ILE A N 1
ATOM 630 C CA . ILE A 1 85 ? -9.609 4.495 -0.122 1.00 90.56 85 ILE A CA 1
ATOM 631 C C . ILE A 1 85 ? -8.571 5.475 0.427 1.00 90.56 85 ILE A C 1
ATOM 633 O O . ILE A 1 85 ? -8.761 6.693 0.419 1.00 90.56 85 ILE A O 1
ATOM 637 N N . ILE A 1 86 ? -7.444 4.948 0.893 1.00 91.75 86 ILE A N 1
ATOM 638 C CA . ILE A 1 86 ? -6.393 5.740 1.543 1.00 91.75 86 ILE A CA 1
ATOM 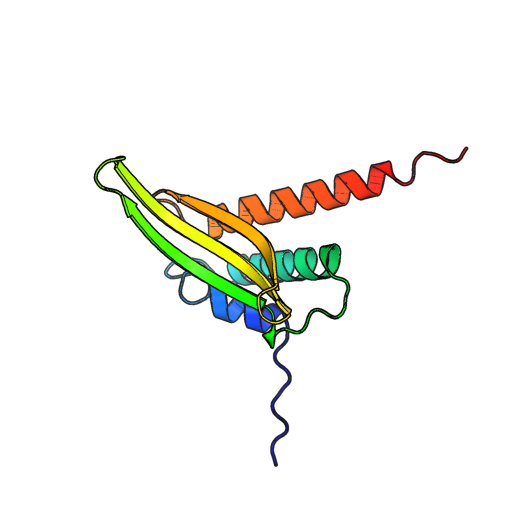639 C C . ILE A 1 86 ? -5.311 6.119 0.549 1.00 91.75 86 ILE A C 1
ATOM 641 O O . ILE A 1 86 ? -4.855 7.268 0.547 1.00 91.75 86 ILE A O 1
ATOM 645 N N . VAL A 1 87 ? -4.954 5.174 -0.316 1.00 91.50 87 VAL A N 1
ATOM 646 C CA . VAL A 1 87 ? -4.041 5.350 -1.444 1.00 91.50 87 VAL A CA 1
ATOM 647 C C . VAL A 1 87 ? -4.638 4.608 -2.630 1.00 91.50 87 VAL A C 1
ATOM 649 O O . VAL A 1 87 ? -5.130 3.496 -2.462 1.00 91.50 87 VAL A O 1
ATOM 652 N N . ALA A 1 88 ? -4.611 5.228 -3.801 1.00 92.62 88 ALA A N 1
ATOM 653 C CA . ALA A 1 88 ? -4.914 4.585 -5.068 1.00 92.62 88 ALA A CA 1
ATOM 654 C C . ALA A 1 88 ? -3.987 5.197 -6.110 1.00 92.62 88 ALA A C 1
ATOM 656 O O . ALA A 1 88 ? -3.956 6.422 -6.221 1.00 92.62 88 ALA A O 1
ATOM 657 N N . GLU A 1 89 ? -3.236 4.355 -6.809 1.00 92.81 89 GLU A N 1
ATOM 658 C CA . GLU A 1 89 ? -2.244 4.781 -7.791 1.00 92.81 89 GLU A CA 1
ATOM 659 C C . GLU A 1 89 ? -2.241 3.820 -8.980 1.00 92.81 89 GLU A C 1
ATOM 661 O O . GLU A 1 89 ? -2.364 2.602 -8.809 1.00 92.81 89 GLU A O 1
ATOM 666 N N . PHE A 1 90 ? -2.091 4.374 -10.183 1.00 92.69 90 PHE A N 1
ATOM 667 C CA . PHE A 1 90 ? -1.847 3.603 -11.395 1.00 92.69 90 PHE A CA 1
ATOM 668 C C . PHE A 1 90 ? -0.367 3.684 -11.757 1.00 92.69 90 PHE A C 1
ATOM 670 O O . PHE A 1 90 ? 0.191 4.766 -11.902 1.00 92.69 90 PHE A O 1
ATOM 677 N N . ILE A 1 91 ? 0.251 2.527 -11.944 1.00 91.88 91 ILE A N 1
ATOM 678 C CA . ILE A 1 91 ? 1.674 2.373 -12.217 1.00 91.88 91 ILE A CA 1
ATOM 679 C C . ILE A 1 91 ? 1.813 1.833 -13.640 1.00 91.88 91 ILE A C 1
ATOM 681 O O . ILE A 1 91 ? 1.476 0.669 -13.879 1.00 91.88 91 ILE A O 1
ATOM 685 N N . PRO A 1 92 ? 2.288 2.642 -14.601 1.00 91.12 92 PRO A N 1
ATOM 686 C CA . PRO A 1 92 ? 2.501 2.189 -15.969 1.00 91.12 92 PRO A CA 1
ATOM 687 C C . PRO A 1 92 ? 3.452 0.990 -16.046 1.00 91.12 92 PRO A C 1
ATOM 689 O O . PRO A 1 92 ? 4.374 0.845 -15.238 1.00 91.12 92 PRO A O 1
ATOM 692 N N . ALA A 1 93 ? 3.263 0.148 -17.061 1.00 89.88 93 ALA A N 1
ATOM 693 C CA . ALA A 1 93 ? 4.149 -0.976 -17.329 1.00 89.88 93 ALA A CA 1
ATOM 694 C C . ALA A 1 93 ? 5.614 -0.519 -17.456 1.00 89.88 93 ALA A C 1
ATOM 696 O O . ALA A 1 93 ? 5.920 0.522 -18.037 1.00 89.88 93 ALA A O 1
ATOM 697 N N . GLY A 1 94 ? 6.529 -1.316 -16.899 1.00 86.50 94 GLY A N 1
ATOM 698 C CA . GLY A 1 94 ? 7.960 -1.002 -16.858 1.00 86.50 94 GLY A CA 1
ATOM 699 C C . GLY A 1 94 ? 8.394 -0.130 -15.674 1.00 86.50 94 GLY A C 1
ATOM 700 O O . GLY A 1 94 ? 9.594 0.074 -15.499 1.00 86.50 94 GLY A O 1
ATOM 701 N N . GLN A 1 95 ? 7.464 0.344 -14.838 1.00 88.56 95 GLN A N 1
ATOM 702 C CA . GLN A 1 95 ? 7.780 1.025 -13.579 1.00 88.56 95 GLN A CA 1
ATOM 703 C C . GLN A 1 95 ? 7.672 0.082 -12.375 1.00 88.56 95 GLN A C 1
ATOM 705 O O . GLN A 1 95 ? 7.000 -0.948 -12.418 1.00 88.56 95 GLN A O 1
ATOM 710 N N . SER A 1 96 ? 8.361 0.429 -11.285 1.00 86.75 96 SER A N 1
ATOM 711 C CA . SER A 1 96 ? 8.302 -0.337 -10.038 1.00 86.75 96 SER A CA 1
ATOM 712 C C . SER A 1 96 ? 7.123 0.108 -9.183 1.00 86.75 96 SER A C 1
ATOM 714 O O . SER A 1 96 ? 7.061 1.266 -8.764 1.00 86.75 96 SER A O 1
ATOM 716 N N . LEU A 1 97 ? 6.257 -0.846 -8.828 1.00 87.31 97 LEU A N 1
ATOM 717 C CA . LEU A 1 97 ? 5.141 -0.615 -7.915 1.00 87.31 97 LEU A CA 1
ATOM 718 C C . LEU A 1 97 ? 5.595 -0.022 -6.585 1.00 87.31 97 LEU A C 1
ATOM 720 O O . LEU A 1 97 ? 5.006 0.942 -6.109 1.00 87.31 97 LEU A O 1
ATOM 724 N N . ILE A 1 98 ? 6.663 -0.562 -5.997 1.00 88.50 98 ILE A N 1
ATOM 725 C CA . ILE A 1 98 ? 7.150 -0.113 -4.689 1.00 88.50 98 ILE A CA 1
ATOM 726 C C . ILE A 1 98 ? 7.692 1.312 -4.765 1.00 88.50 98 ILE A C 1
ATOM 728 O O . ILE A 1 98 ? 7.452 2.100 -3.855 1.00 88.50 98 ILE A O 1
ATOM 732 N N . VAL A 1 99 ? 8.404 1.662 -5.839 1.00 87.38 99 VAL A N 1
ATOM 733 C CA . VAL A 1 99 ? 8.976 3.007 -5.993 1.00 87.38 99 VAL A CA 1
ATOM 734 C C . VAL A 1 99 ? 7.879 4.047 -6.190 1.00 87.38 99 VAL A C 1
ATOM 736 O O . VAL A 1 99 ? 7.871 5.052 -5.481 1.00 87.38 99 VAL A O 1
ATOM 739 N N . GLU A 1 100 ? 6.953 3.811 -7.118 1.00 90.12 100 GLU A N 1
ATOM 740 C CA . GLU A 1 100 ? 5.891 4.775 -7.416 1.00 90.12 100 GLU A CA 1
ATOM 741 C C . GLU A 1 100 ? 4.899 4.903 -6.258 1.00 90.12 100 GLU A C 1
ATOM 743 O O . GLU A 1 100 ? 4.570 6.016 -5.846 1.00 90.12 100 GLU A O 1
ATOM 748 N N . LEU A 1 101 ? 4.515 3.784 -5.633 1.00 89.25 101 LEU A N 1
ATOM 749 C CA . LEU A 1 101 ? 3.658 3.822 -4.452 1.00 89.25 101 LEU A CA 1
ATOM 750 C C . LEU A 1 101 ? 4.332 4.560 -3.291 1.00 89.25 101 LEU A C 1
ATOM 752 O O . LEU A 1 101 ? 3.671 5.315 -2.581 1.00 89.25 101 LEU A O 1
ATOM 756 N N . ASN A 1 102 ? 5.646 4.393 -3.109 1.00 89.31 102 ASN A N 1
ATOM 757 C CA . ASN A 1 102 ? 6.371 5.118 -2.073 1.00 89.31 102 ASN A CA 1
ATOM 758 C C . ASN A 1 102 ? 6.437 6.623 -2.351 1.00 89.31 102 ASN A C 1
ATOM 760 O O . ASN A 1 102 ? 6.223 7.399 -1.427 1.00 89.31 102 ASN A O 1
ATOM 764 N N . LYS A 1 103 ? 6.640 7.053 -3.603 1.00 89.44 103 LYS A N 1
ATOM 765 C CA . LYS A 1 103 ? 6.563 8.482 -3.962 1.00 89.44 103 LYS A CA 1
ATOM 766 C C . LYS A 1 103 ? 5.194 9.072 -3.631 1.00 89.44 103 LYS A C 1
ATOM 768 O O . LYS A 1 103 ? 5.121 10.157 -3.058 1.00 89.44 103 LYS A O 1
ATOM 773 N N . GLU A 1 104 ? 4.120 8.363 -3.971 1.00 90.00 104 GLU A N 1
ATOM 774 C CA . GLU A 1 104 ? 2.760 8.840 -3.718 1.00 90.00 104 GLU A CA 1
ATOM 775 C C . GLU A 1 104 ? 2.444 8.899 -2.216 1.00 90.00 104 GLU A C 1
ATOM 777 O O . GLU A 1 104 ? 1.882 9.881 -1.722 1.00 90.00 104 GLU A O 1
ATOM 782 N N . VAL A 1 105 ? 2.853 7.879 -1.462 1.00 89.69 105 VAL A N 1
ATOM 783 C CA . VAL A 1 105 ? 2.709 7.850 -0.003 1.00 89.69 105 VAL A CA 1
ATOM 784 C C . VAL A 1 105 ? 3.525 8.969 0.649 1.00 89.69 105 VAL A C 1
ATOM 786 O O . VAL A 1 105 ? 2.973 9.723 1.451 1.00 89.69 105 VAL A O 1
ATOM 789 N N . ASP A 1 106 ? 4.791 9.144 0.267 1.00 87.69 106 ASP A N 1
ATOM 790 C CA . ASP A 1 106 ? 5.663 10.200 0.792 1.00 87.69 106 ASP A CA 1
ATOM 791 C C . ASP A 1 106 ? 5.097 11.596 0.486 1.00 87.69 106 ASP A C 1
ATOM 793 O O . ASP A 1 106 ? 5.091 12.471 1.355 1.00 87.69 106 ASP A O 1
ATOM 797 N N . ARG A 1 107 ? 4.525 11.799 -0.709 1.00 88.44 107 ARG A N 1
ATOM 798 C CA . ARG A 1 107 ? 3.836 13.044 -1.081 1.00 88.44 107 ARG A CA 1
ATOM 799 C C . ARG A 1 107 ? 2.641 13.328 -0.168 1.00 88.44 107 ARG A C 1
ATOM 801 O O . ARG A 1 107 ? 2.478 14.460 0.294 1.00 88.44 107 ARG A O 1
ATOM 808 N N . ARG A 1 108 ? 1.809 12.322 0.123 1.00 87.75 108 ARG A N 1
ATOM 809 C CA . ARG A 1 108 ? 0.654 12.463 1.035 1.00 87.75 108 ARG A CA 1
ATOM 810 C C . ARG A 1 108 ? 1.088 12.731 2.472 1.00 87.75 108 ARG A C 1
ATOM 812 O O . ARG A 1 108 ? 0.482 13.566 3.145 1.00 87.75 108 ARG A O 1
ATOM 819 N N . VAL A 1 109 ? 2.146 12.070 2.935 1.00 84.69 109 VAL A N 1
ATOM 820 C CA . VAL A 1 109 ? 2.729 12.302 4.262 1.00 84.69 109 VAL A CA 1
ATOM 821 C C . VAL A 1 109 ? 3.273 13.731 4.361 1.00 84.69 109 VAL A C 1
ATOM 823 O O . VAL A 1 109 ? 2.901 14.463 5.276 1.00 84.69 109 VAL A O 1
ATOM 826 N N . GLY A 1 110 ? 4.065 14.184 3.386 1.00 79.38 110 GLY A N 1
ATOM 827 C CA . GLY A 1 110 ? 4.581 15.556 3.343 1.00 79.38 110 GLY A CA 1
ATOM 828 C C . GLY A 1 110 ? 3.470 16.612 3.318 1.00 79.38 110 GLY A C 1
ATOM 829 O O . GLY A 1 110 ? 3.516 17.583 4.074 1.00 79.38 110 GLY A O 1
ATOM 830 N N . SER A 1 111 ? 2.417 16.389 2.524 1.00 77.62 111 SER A N 1
ATOM 831 C CA . SER A 1 111 ? 1.225 17.250 2.513 1.00 77.62 111 SER A CA 1
ATOM 832 C C . SER A 1 111 ? 0.528 17.292 3.874 1.00 77.62 111 SER A C 1
ATOM 834 O O . SER A 1 111 ? 0.076 18.357 4.297 1.00 77.62 111 SER A O 1
ATOM 836 N N . THR A 1 112 ? 0.475 16.166 4.583 1.00 74.81 112 THR A N 1
ATOM 837 C CA . THR A 1 112 ? -0.137 16.075 5.913 1.00 74.81 112 THR A CA 1
ATOM 838 C C . THR A 1 112 ? 0.597 16.964 6.918 1.00 74.81 112 THR A C 1
ATOM 840 O O . THR A 1 112 ? -0.028 17.771 7.606 1.00 74.81 112 THR A O 1
ATOM 843 N N . PHE A 1 113 ? 1.931 16.900 6.936 1.00 69.81 113 PHE A N 1
ATOM 844 C CA . PHE A 1 113 ? 2.751 17.765 7.786 1.00 69.81 113 PHE A CA 1
ATOM 845 C C . PHE A 1 113 ? 2.645 19.248 7.405 1.00 69.81 113 PHE A C 1
ATOM 847 O O . PHE A 1 113 ? 2.586 20.102 8.286 1.00 69.81 113 PHE A O 1
ATOM 854 N N . SER A 1 114 ? 2.555 19.571 6.110 1.00 67.06 114 SER A N 1
ATOM 855 C CA . SER A 1 114 ? 2.361 20.961 5.671 1.00 67.06 114 SER A CA 1
ATOM 856 C C . SER A 1 114 ? 1.014 21.538 6.112 1.00 67.06 114 SER A C 1
ATOM 858 O O . SER A 1 114 ? 0.923 22.735 6.370 1.00 67.06 114 SER A O 1
ATOM 860 N N . THR A 1 115 ? -0.025 20.707 6.207 1.00 60.44 115 THR A N 1
ATOM 861 C CA . THR A 1 115 ? -1.361 21.150 6.633 1.00 60.44 115 THR A CA 1
ATOM 862 C C . THR A 1 115 ? -1.404 21.387 8.145 1.00 60.44 115 THR A C 1
ATOM 864 O O . THR A 1 115 ? -1.959 22.386 8.593 1.00 60.44 115 THR A O 1
ATOM 867 N N . ALA A 1 116 ? -0.744 20.528 8.929 1.00 58.81 116 ALA A N 1
ATOM 868 C CA . ALA A 1 116 ? -0.652 20.669 10.385 1.00 58.81 116 ALA A CA 1
ATOM 869 C C . ALA A 1 116 ? 0.102 21.939 10.833 1.00 58.81 116 ALA A C 1
ATOM 871 O O . ALA A 1 116 ? -0.184 22.490 11.893 1.00 58.81 116 ALA A O 1
ATOM 872 N N . ASN A 1 117 ? 1.038 22.436 10.019 1.00 51.84 117 ASN A N 1
ATOM 873 C CA . ASN A 1 117 ? 1.766 23.675 10.311 1.00 51.84 117 ASN A CA 1
ATOM 874 C C . ASN A 1 117 ? 0.955 24.950 10.021 1.00 51.84 117 ASN A C 1
ATOM 876 O O . ASN A 1 117 ? 1.286 26.003 10.555 1.00 51.84 117 ASN A O 1
ATOM 880 N N . LEU A 1 118 ? -0.108 24.873 9.212 1.00 50.84 118 LEU A N 1
ATOM 881 C CA . LEU A 1 118 ? -0.976 26.021 8.915 1.00 50.84 118 LEU A CA 1
ATOM 882 C C . LEU A 1 118 ? -2.086 26.209 9.960 1.00 50.84 118 LEU A C 1
ATOM 884 O O . LEU A 1 118 ? -2.593 27.315 10.110 1.00 50.84 118 LEU A O 1
ATOM 888 N N . SER A 1 119 ? -2.443 25.164 10.713 1.00 50.06 119 SER A N 1
ATOM 889 C CA . SER A 1 119 ? -3.458 25.241 11.775 1.00 50.06 119 SER A CA 1
ATOM 890 C C . SER A 1 119 ? -2.942 25.791 13.112 1.00 50.06 119 SER A C 1
ATOM 892 O O . SER A 1 119 ? -3.750 26.045 13.994 1.00 50.06 119 SER A O 1
ATOM 894 N N . ASN A 1 120 ? -1.629 25.994 13.268 1.00 48.91 120 ASN A N 1
ATOM 895 C CA . ASN A 1 120 ? -1.016 26.517 14.500 1.00 48.91 120 ASN A CA 1
ATOM 896 C C . ASN A 1 120 ? -0.626 28.009 14.411 1.00 48.91 120 ASN A C 1
ATOM 898 O O . ASN A 1 120 ? 0.104 28.493 15.270 1.00 48.91 120 ASN A O 1
ATOM 902 N N . GLY A 1 121 ? -1.048 28.723 13.361 1.00 47.62 121 GLY A N 1
ATOM 903 C CA . GLY A 1 121 ? -0.607 30.096 13.069 1.00 47.62 121 GLY A CA 1
ATOM 904 C C . GLY A 1 121 ? -1.702 31.164 13.076 1.00 47.62 121 GLY A C 1
ATOM 905 O O . GLY A 1 121 ? -1.472 32.245 12.543 1.00 47.62 121 GLY A O 1
ATOM 906 N N . ILE A 1 122 ? -2.891 30.876 13.612 1.00 50.34 122 ILE A N 1
ATOM 907 C CA . ILE A 1 122 ? -3.983 31.852 13.726 1.00 50.34 122 ILE A CA 1
ATOM 908 C C . ILE A 1 122 ? -4.515 31.787 15.155 1.00 50.34 122 ILE A C 1
ATOM 910 O O . ILE A 1 122 ? -5.482 31.086 15.405 1.00 50.34 122 ILE A O 1
ATOM 914 N N . ASP A 1 123 ? -3.805 32.432 16.076 1.00 47.66 123 ASP A N 1
ATOM 915 C CA . ASP A 1 123 ? -4.318 32.973 17.341 1.00 47.66 123 ASP A CA 1
ATOM 916 C C . ASP A 1 123 ? -3.178 33.787 17.988 1.00 47.66 123 ASP A C 1
ATOM 918 O O . ASP A 1 123 ? -2.479 33.314 18.882 1.00 47.66 123 ASP A O 1
ATOM 922 N N . GLU A 1 124 ? -2.964 35.006 17.484 1.00 39.91 124 GLU A N 1
ATOM 923 C CA . GLU A 1 124 ? -2.396 36.143 18.232 1.00 39.91 124 GLU A CA 1
ATOM 924 C C . GLU A 1 124 ? -3.138 37.427 17.843 1.00 39.91 124 GLU A C 1
ATOM 926 O O . GLU A 1 124 ? -3.372 37.633 16.626 1.00 39.91 124 GLU A O 1
#

Foldseek 3Di:
DDDPDQQDLLNLQLVQCVVQQVPHDSVLSSVLSVLLLVLCCLPPNPPQRSVQWDWDKDWDDDPVVRFTFIWIWIWGRPDVVDIDTSDIDTGGPPDRPSVVSSVRSVVVVVVSVVVVVVVVPPDD

Organism: NCBI:txid1469910

Solvent-accessible surface area (backbone atoms only — not comparable to full-atom values): 7414 Å² total; per-residue (Å²): 130,85,76,77,77,80,69,47,48,41,56,50,43,32,64,58,47,53,84,71,39,91,86,58,67,68,64,64,49,50,52,43,17,46,53,51,43,48,53,48,28,72,74,76,36,88,79,68,57,40,91,34,53,46,66,46,76,45,80,42,78,39,81,90,77,72,43,48,28,36,39,40,35,37,34,35,51,80,48,96,96,39,73,49,77,79,45,75,49,78,40,53,63,94,60,56,62,68,59,54,52,38,53,54,50,52,50,53,51,53,51,51,56,59,52,60,61,62,74,75,72,81,87,131

pLDDT: mean 83.37, std 13.81, range [39.91, 93.62]

Radius of gyration: 16.66 Å; Cα contacts (8 Å, |Δi|>4): 155; chains: 1; bounding box: 36×59×51 Å